Protein AF-T1BT60-F1 (afdb_monomer_lite)

Radius of gyration: 16.28 Å; chains: 1; bounding box: 37×40×39 Å

pLDDT: mean 92.92, std 7.2, range [58.38, 97.88]

InterPro domains:
  IPR019151 Proteasome assembly chaperone 2 [PF09754] (2-132)
  IPR038389 Proteasome assembly chaperone 2 superfamily [G3DSA:3.40.50.10900] (1-133)

Structure (mmCIF, N/CA/C/O backbone):
data_AF-T1BT60-F1
#
_entry.id   AF-T1BT60-F1
#
loop_
_atom_site.group_PDB
_atom_site.id
_atom_site.type_symbol
_atom_site.label_atom_id
_atom_site.label_alt_id
_atom_site.label_comp_id
_atom_site.label_asym_id
_atom_site.label_entity_id
_atom_site.label_seq_id
_atom_site.pdbx_PDB_ins_code
_atom_site.Cartn_x
_atom_site.Cartn_y
_atom_site.Cartn_z
_atom_site.occupancy
_atom_site.B_iso_or_equiv
_atom_site.auth_seq_id
_atom_site.auth_comp_id
_atom_site.auth_asym_id
_atom_site.auth_atom_id
_atom_site.pdbx_PDB_model_num
ATOM 1 N N . ASP A 1 1 ? -2.480 -9.964 -18.839 1.00 76.38 1 ASP A N 1
ATOM 2 C CA . ASP A 1 1 ? -1.465 -9.704 -19.886 1.00 76.38 1 ASP A CA 1
ATOM 3 C C . ASP A 1 1 ? -0.749 -8.361 -19.699 1.00 76.38 1 ASP A C 1
ATOM 5 O O . ASP A 1 1 ? 0.384 -8.253 -20.134 1.00 76.38 1 ASP A O 1
ATOM 9 N N . LYS A 1 2 ? -1.347 -7.377 -19.010 1.00 88.94 2 LYS A N 1
ATOM 10 C CA . LYS A 1 2 ? -0.742 -6.055 -18.743 1.00 88.94 2 LYS A CA 1
ATOM 11 C C . LYS A 1 2 ? 0.424 -6.012 -17.734 1.00 88.94 2 LYS A C 1
ATOM 13 O O . LYS A 1 2 ? 1.109 -5.000 -17.633 1.00 88.94 2 LYS A O 1
ATOM 18 N N . PHE A 1 3 ? 0.656 -7.072 -16.958 1.00 92.06 3 PHE A N 1
ATOM 19 C CA . PHE A 1 3 ? 1.854 -7.173 -16.114 1.00 92.06 3 PHE A CA 1
ATOM 20 C C . PHE A 1 3 ? 3.046 -7.669 -16.936 1.00 92.06 3 PHE A C 1
ATOM 22 O O . PHE A 1 3 ? 2.852 -8.498 -17.829 1.00 92.06 3 PHE A O 1
ATOM 29 N N . PRO A 1 4 ? 4.272 -7.213 -16.628 1.00 91.56 4 PRO A N 1
ATOM 30 C CA . PRO A 1 4 ? 5.457 -7.673 -17.331 1.00 91.56 4 PRO A CA 1
ATOM 31 C C . PRO A 1 4 ? 5.619 -9.198 -17.187 1.00 91.56 4 PRO A C 1
ATOM 33 O O . PRO A 1 4 ? 5.349 -9.747 -16.113 1.00 91.56 4 PRO A O 1
ATOM 36 N N . PRO A 1 5 ? 6.076 -9.896 -18.243 1.00 92.81 5 PRO A N 1
ATOM 37 C CA . PRO A 1 5 ? 6.244 -11.346 -18.238 1.00 92.81 5 PRO A CA 1
ATOM 38 C C . PRO A 1 5 ? 7.529 -11.737 -17.492 1.00 92.81 5 PRO A C 1
ATOM 40 O O . PRO A 1 5 ? 8.509 -12.163 -18.099 1.00 92.81 5 PRO A O 1
ATOM 43 N N . LEU A 1 6 ? 7.544 -11.555 -16.171 1.00 93.94 6 LEU A N 1
ATOM 44 C CA . LEU A 1 6 ? 8.700 -11.835 -15.319 1.00 93.94 6 LEU A CA 1
ATOM 45 C C . LEU A 1 6 ? 8.370 -12.822 -14.194 1.00 93.94 6 LEU A C 1
ATOM 47 O O . LEU A 1 6 ? 7.212 -13.017 -13.821 1.00 93.94 6 LEU A O 1
ATOM 51 N N . ILE A 1 7 ? 9.420 -13.430 -13.643 1.00 95.75 7 ILE A N 1
ATOM 52 C CA . ILE A 1 7 ? 9.372 -14.314 -12.478 1.00 95.75 7 ILE A CA 1
ATOM 53 C C . ILE A 1 7 ? 10.340 -13.787 -11.419 1.00 95.75 7 ILE A C 1
ATOM 55 O O . ILE A 1 7 ? 11.437 -13.335 -11.745 1.00 95.75 7 ILE A O 1
ATOM 59 N N . SER A 1 8 ? 9.949 -13.875 -10.155 1.00 95.81 8 SER A N 1
ATOM 60 C CA . SER A 1 8 ? 10.845 -13.599 -9.038 1.00 95.81 8 SER A CA 1
ATOM 61 C C . SER A 1 8 ? 11.596 -14.865 -8.654 1.00 95.81 8 SER A C 1
ATOM 63 O O . SER A 1 8 ? 11.002 -15.939 -8.598 1.00 95.81 8 SER A O 1
ATOM 65 N N . VAL A 1 9 ? 12.893 -14.768 -8.363 1.00 96.62 9 VAL A N 1
ATOM 66 C CA . VAL A 1 9 ? 13.694 -15.915 -7.910 1.00 96.62 9 VAL A CA 1
ATOM 67 C C . VAL A 1 9 ? 14.216 -15.630 -6.512 1.00 96.62 9 VAL A C 1
ATOM 69 O O . VAL A 1 9 ? 15.042 -14.744 -6.320 1.00 96.62 9 VAL A O 1
ATOM 72 N N . HIS A 1 10 ? 13.752 -16.411 -5.537 1.00 95.94 10 HIS A N 1
ATOM 73 C CA . HIS A 1 10 ? 14.178 -16.317 -4.139 1.00 95.94 10 HIS A CA 1
ATOM 74 C C . HIS A 1 10 ? 14.782 -17.652 -3.718 1.00 95.94 10 HIS A C 1
ATOM 76 O O . HIS A 1 10 ? 14.130 -18.686 -3.849 1.00 95.94 10 HIS A O 1
ATOM 82 N N . ASN A 1 11 ? 16.027 -17.649 -3.230 1.00 96.19 11 ASN A N 1
ATOM 83 C CA . ASN A 1 11 ? 16.745 -18.864 -2.810 1.00 96.19 11 ASN A CA 1
ATOM 84 C C . ASN A 1 11 ? 16.700 -19.993 -3.864 1.00 96.19 11 ASN A C 1
ATOM 86 O O . ASN A 1 11 ? 16.409 -21.145 -3.549 1.00 96.19 11 ASN A O 1
ATOM 90 N N . GLY A 1 12 ? 16.908 -19.647 -5.139 1.00 96.81 12 GLY A N 1
ATOM 91 C CA . GLY A 1 12 ? 16.868 -20.598 -6.258 1.00 96.81 12 GLY A CA 1
ATOM 92 C C . GLY A 1 12 ? 15.470 -21.108 -6.639 1.00 96.81 12 GLY A C 1
ATOM 93 O O . GLY A 1 12 ? 15.362 -21.953 -7.521 1.00 96.81 12 GLY A O 1
ATOM 94 N N . THR A 1 13 ? 14.401 -20.605 -6.012 1.00 97.31 13 THR A N 1
ATOM 95 C CA . THR A 1 13 ? 13.018 -21.029 -6.277 1.00 97.31 13 THR A CA 1
ATOM 96 C C . THR A 1 13 ? 12.254 -19.952 -7.056 1.00 97.31 13 THR A C 1
ATOM 98 O O . THR A 1 13 ? 12.199 -18.806 -6.595 1.00 97.31 13 THR A O 1
ATOM 101 N N . PRO A 1 14 ? 11.636 -20.284 -8.207 1.00 97.06 14 PRO A N 1
ATOM 102 C CA . PRO A 1 14 ? 10.792 -19.352 -8.946 1.00 97.06 14 PRO A CA 1
ATOM 103 C C . PRO A 1 14 ? 9.475 -19.096 -8.204 1.00 97.06 14 PRO A C 1
ATOM 105 O O . PRO A 1 14 ? 8.828 -20.019 -7.708 1.00 97.06 14 PRO A O 1
ATOM 108 N N . MET A 1 15 ? 9.060 -17.834 -8.144 1.00 96.25 15 MET A N 1
ATOM 109 C CA . MET A 1 15 ? 7.857 -17.378 -7.456 1.00 96.25 15 MET A CA 1
ATOM 110 C C . MET A 1 15 ? 7.121 -16.317 -8.284 1.00 96.25 15 MET A C 1
ATOM 112 O O . MET A 1 15 ? 7.772 -15.494 -8.934 1.00 96.25 15 MET A O 1
ATOM 116 N N . PRO A 1 16 ? 5.773 -16.286 -8.247 1.00 94.75 16 PRO A N 1
ATOM 117 C CA . PRO A 1 16 ? 5.012 -15.208 -8.868 1.00 94.75 16 PRO A CA 1
ATOM 118 C C . PRO A 1 16 ? 5.457 -13.839 -8.327 1.00 94.75 16 PRO A C 1
ATOM 120 O O . PRO A 1 16 ? 5.641 -13.712 -7.114 1.00 94.75 16 PRO A O 1
ATOM 123 N N . PRO A 1 17 ? 5.595 -12.811 -9.178 1.00 94.38 17 PRO A N 1
ATOM 124 C CA . PRO A 1 17 ? 6.109 -11.509 -8.753 1.00 94.38 17 PRO A CA 1
ATOM 125 C C . PRO A 1 17 ? 5.071 -10.620 -8.057 1.00 94.38 17 PRO A C 1
ATOM 127 O O . PRO A 1 17 ? 5.441 -9.629 -7.433 1.00 94.38 17 PRO A O 1
ATOM 130 N N . VAL A 1 18 ? 3.778 -10.964 -8.145 1.00 95.06 18 VAL A N 1
ATOM 131 C CA . VAL A 1 18 ? 2.698 -10.375 -7.336 1.00 95.06 18 VAL A CA 1
ATOM 132 C C . VAL A 1 18 ? 2.072 -11.472 -6.491 1.00 95.06 18 VAL A C 1
ATOM 134 O O . VAL A 1 18 ? 1.677 -12.514 -7.017 1.00 95.06 18 VAL A O 1
ATOM 137 N N . ARG A 1 19 ? 2.002 -11.264 -5.176 1.00 95.31 19 ARG A N 1
ATOM 138 C CA . ARG A 1 19 ? 1.593 -12.287 -4.207 1.00 95.31 19 ARG A CA 1
ATOM 139 C C . ARG A 1 19 ? 0.682 -11.701 -3.141 1.00 95.31 19 ARG A C 1
ATOM 141 O O . ARG A 1 19 ? 0.856 -10.562 -2.716 1.00 95.31 19 ARG A O 1
ATOM 148 N N . ILE A 1 20 ? -0.268 -12.518 -2.693 1.00 96.44 20 ILE A N 1
ATOM 149 C CA . ILE A 1 20 ? -1.118 -12.229 -1.540 1.00 96.44 20 ILE A CA 1
ATOM 150 C C . ILE A 1 20 ? -0.797 -13.259 -0.462 1.00 96.44 20 ILE A C 1
ATOM 152 O O . ILE A 1 20 ? -1.022 -14.454 -0.644 1.00 96.44 20 ILE A O 1
ATOM 156 N N . TYR A 1 21 ? -0.283 -12.791 0.667 1.00 96.69 21 TYR A N 1
ATOM 157 C CA . TYR A 1 21 ? -0.076 -13.601 1.859 1.00 96.69 21 TYR A CA 1
ATOM 158 C C . TYR A 1 21 ? -1.213 -13.364 2.837 1.00 96.69 21 TYR A C 1
ATOM 160 O O . TYR A 1 21 ? -1.650 -12.232 3.027 1.00 96.69 21 TYR A O 1
ATOM 168 N N . CYS A 1 22 ? -1.668 -14.421 3.501 1.00 96.69 22 CYS A N 1
ATOM 169 C CA . CYS A 1 22 ? -2.708 -14.330 4.514 1.00 96.69 22 CYS A CA 1
ATOM 170 C C . CYS A 1 22 ? -2.265 -15.045 5.788 1.00 96.69 22 CYS A C 1
ATOM 172 O O . CYS A 1 22 ? -1.758 -16.165 5.752 1.00 96.69 22 CYS A O 1
ATOM 174 N N . SER A 1 23 ? -2.486 -14.400 6.929 1.00 96.81 23 SER A N 1
ATOM 175 C CA . SER A 1 23 ? -2.341 -15.005 8.244 1.00 96.81 23 SER A CA 1
ATOM 176 C C . SER A 1 23 ? -3.628 -14.816 9.029 1.00 96.81 23 SER A C 1
ATOM 178 O O . SER A 1 23 ? -3.884 -13.741 9.566 1.00 96.81 23 SER A O 1
ATOM 180 N N . GLN A 1 24 ? -4.409 -15.889 9.159 1.00 93.50 24 GLN A N 1
ATOM 181 C CA . GLN A 1 24 ? -5.640 -15.870 9.953 1.00 93.50 24 GLN A CA 1
ATOM 182 C C . GLN A 1 24 ? -5.356 -15.613 11.437 1.00 93.50 24 GLN A C 1
ATOM 184 O O . GLN A 1 24 ? -6.032 -14.810 12.073 1.00 93.50 24 GLN A O 1
ATOM 189 N N . LYS A 1 25 ? -4.286 -16.219 11.977 1.00 96.94 25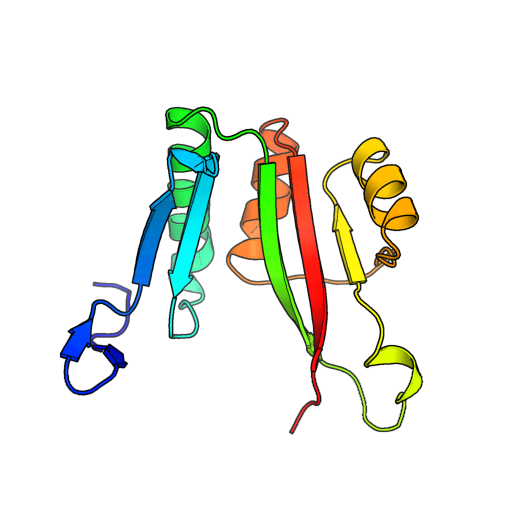 LYS A N 1
ATOM 190 C CA . LYS A 1 25 ? -3.855 -16.013 13.370 1.00 96.94 25 LYS A CA 1
ATOM 191 C C . LYS A 1 25 ? -3.552 -14.542 13.670 1.00 96.94 25 LYS A C 1
ATOM 193 O O . LYS A 1 25 ? -3.911 -14.058 14.737 1.00 96.94 25 LYS A O 1
ATOM 198 N N . LYS A 1 26 ? -2.883 -13.844 12.744 1.00 96.81 26 LYS A N 1
ATOM 199 C CA . LYS A 1 26 ? -2.545 -12.417 12.883 1.00 96.81 26 LYS A CA 1
ATOM 200 C C . LYS A 1 26 ? -3.636 -11.485 12.344 1.00 96.81 26 LYS A C 1
ATOM 202 O O . LYS A 1 26 ? -3.479 -10.278 12.467 1.00 96.81 26 LYS A O 1
ATOM 207 N N . LYS A 1 27 ? -4.699 -12.032 11.738 1.00 96.31 27 LYS A N 1
ATOM 208 C CA . LYS A 1 27 ? -5.739 -11.293 11.005 1.00 96.31 27 LYS A CA 1
ATOM 209 C C . LYS A 1 27 ? -5.149 -10.294 9.999 1.00 96.31 27 LYS A C 1
ATOM 211 O O . LYS A 1 27 ? -5.577 -9.150 9.926 1.00 96.31 27 LYS A O 1
ATOM 216 N N . LEU A 1 28 ? -4.138 -10.734 9.248 1.00 97.12 28 LEU A N 1
ATOM 217 C CA . LEU A 1 28 ? -3.375 -9.890 8.327 1.00 97.12 28 LEU A CA 1
ATOM 218 C C . LEU A 1 28 ? -3.402 -10.468 6.914 1.00 97.12 28 LEU A C 1
ATOM 220 O O . LEU A 1 28 ? -3.175 -11.665 6.722 1.00 97.12 28 LEU A O 1
ATOM 224 N N . VAL A 1 29 ? -3.608 -9.593 5.933 1.00 97.81 29 VAL A N 1
ATOM 225 C CA . VAL A 1 29 ? -3.375 -9.869 4.515 1.00 97.81 29 VAL A CA 1
ATOM 226 C C . VAL A 1 29 ? -2.298 -8.910 4.020 1.00 97.81 29 VAL A C 1
ATOM 228 O O . VAL A 1 29 ? -2.349 -7.722 4.317 1.00 97.81 29 VAL A O 1
ATOM 231 N N . CYS A 1 30 ? -1.313 -9.424 3.290 1.00 97.56 30 CYS A N 1
ATOM 232 C CA . CYS A 1 30 ? -0.236 -8.636 2.703 1.00 97.56 30 CYS A CA 1
ATOM 233 C C . CYS A 1 30 ? -0.242 -8.844 1.191 1.00 97.56 30 CYS A C 1
ATOM 235 O O . CYS A 1 30 ? -0.116 -9.977 0.728 1.00 97.56 30 CYS A O 1
ATOM 237 N N . ILE A 1 31 ? -0.398 -7.756 0.440 1.00 97.06 31 ILE A N 1
ATOM 238 C CA . ILE A 1 31 ? -0.262 -7.743 -1.016 1.00 97.06 31 ILE A CA 1
ATOM 239 C C . ILE A 1 31 ? 1.123 -7.191 -1.326 1.00 97.06 31 ILE A C 1
ATOM 241 O O . ILE A 1 31 ? 1.487 -6.121 -0.845 1.00 97.06 31 ILE A O 1
ATOM 245 N N . PHE A 1 32 ? 1.893 -7.936 -2.107 1.00 95.50 32 PHE A N 1
ATOM 246 C CA . PHE A 1 32 ? 3.283 -7.628 -2.401 1.00 95.50 32 PHE A CA 1
ATOM 247 C C . PHE A 1 32 ? 3.540 -7.756 -3.899 1.00 95.50 32 PHE A C 1
ATOM 249 O O . PHE A 1 32 ? 3.129 -8.748 -4.502 1.00 95.50 32 PHE A O 1
ATOM 256 N N . ALA A 1 33 ? 4.213 -6.767 -4.485 1.00 95.00 33 ALA A N 1
ATOM 257 C CA . ALA A 1 33 ? 4.635 -6.759 -5.880 1.00 95.00 33 ALA A CA 1
ATOM 258 C C . ALA A 1 33 ? 6.126 -6.409 -5.967 1.00 95.00 33 ALA A C 1
ATOM 260 O O . ALA A 1 33 ? 6.582 -5.481 -5.305 1.00 95.00 33 ALA A O 1
ATOM 261 N N . GLU A 1 34 ? 6.875 -7.148 -6.784 1.00 95.19 34 GLU A N 1
ATOM 262 C CA . GLU A 1 34 ? 8.336 -7.006 -6.937 1.00 95.19 34 GLU A CA 1
ATOM 263 C C . GLU A 1 34 ? 8.756 -6.163 -8.143 1.00 95.19 34 GLU A C 1
ATOM 265 O O . GLU A 1 34 ? 9.916 -6.157 -8.545 1.00 95.19 34 GLU A O 1
ATOM 270 N N . PHE A 1 35 ? 7.810 -5.455 -8.744 1.00 93.56 35 PHE A N 1
ATOM 271 C CA . PHE A 1 35 ? 8.058 -4.558 -9.859 1.00 93.56 35 PHE A CA 1
ATOM 272 C C . PHE A 1 35 ? 7.147 -3.341 -9.756 1.00 93.56 35 PHE A C 1
ATOM 274 O O . PHE A 1 35 ? 6.102 -3.368 -9.100 1.00 93.56 35 PHE A O 1
ATOM 281 N N . SER A 1 36 ? 7.537 -2.276 -10.447 1.00 91.81 36 SER A N 1
ATOM 282 C CA . SER A 1 36 ? 6.712 -1.083 -10.590 1.00 91.81 36 SER A CA 1
ATOM 283 C C . SER A 1 36 ? 5.465 -1.404 -11.405 1.00 91.81 36 SER A C 1
ATOM 285 O O . SER A 1 36 ? 5.556 -1.767 -12.577 1.00 91.81 36 SER A O 1
ATOM 287 N N . ILE A 1 37 ? 4.296 -1.254 -10.787 1.00 94.25 37 ILE A N 1
ATOM 288 C CA . ILE A 1 37 ? 3.012 -1.472 -11.452 1.00 94.25 37 ILE A CA 1
ATOM 289 C C . ILE A 1 37 ? 2.855 -0.471 -12.617 1.00 94.25 37 ILE A C 1
ATOM 291 O O . ILE A 1 37 ? 3.004 0.735 -12.390 1.00 94.25 37 ILE A O 1
ATOM 295 N N . PRO A 1 38 ? 2.565 -0.934 -13.850 1.00 92.69 38 PRO A N 1
ATOM 296 C CA . PRO A 1 38 ? 2.336 -0.045 -14.987 1.00 92.69 38 PRO A CA 1
ATOM 297 C C . PRO A 1 38 ? 1.192 0.949 -14.734 1.00 92.69 38 PRO A C 1
ATOM 299 O O . PRO A 1 38 ? 0.188 0.634 -14.093 1.00 92.69 38 PRO A O 1
ATOM 302 N N . LEU A 1 39 ? 1.338 2.183 -15.222 1.00 92.62 39 LEU A N 1
ATOM 303 C CA . LEU A 1 39 ? 0.397 3.263 -14.900 1.00 92.62 39 LEU A CA 1
ATOM 304 C C . LEU A 1 39 ? -1.027 2.996 -15.412 1.00 92.62 39 LEU A C 1
ATOM 306 O O . LEU A 1 39 ? -1.995 3.371 -14.751 1.00 92.62 39 LEU A O 1
ATOM 310 N N . ASP A 1 40 ? -1.153 2.325 -16.555 1.00 93.81 40 ASP A N 1
ATOM 311 C CA . ASP A 1 40 ? -2.415 1.978 -17.215 1.00 93.81 40 ASP A CA 1
ATOM 312 C C . ASP A 1 40 ? -3.236 0.918 -16.459 1.00 93.81 40 ASP A C 1
ATOM 314 O O . ASP A 1 40 ? -4.428 0.759 -16.727 1.00 93.81 40 ASP A O 1
ATOM 318 N N . VAL A 1 41 ? -2.633 0.227 -15.484 1.00 95.12 41 VAL A N 1
ATOM 319 C CA . VAL A 1 41 ? -3.321 -0.746 -14.618 1.00 95.12 41 VAL A CA 1
ATOM 320 C C . VAL A 1 41 ? -3.532 -0.277 -13.188 1.00 95.12 41 VAL A C 1
ATOM 322 O O . VAL A 1 41 ? -4.190 -0.980 -12.426 1.00 95.12 41 VAL A O 1
ATOM 325 N N . ASN A 1 42 ? -3.035 0.902 -12.801 1.00 95.12 42 ASN A N 1
ATOM 326 C CA . ASN A 1 42 ? -3.138 1.374 -11.417 1.00 95.12 42 ASN A CA 1
ATOM 327 C C . ASN A 1 42 ? -4.586 1.438 -10.912 1.00 95.12 42 ASN A C 1
ATOM 329 O O . ASN A 1 42 ? -4.868 0.962 -9.813 1.00 95.12 42 ASN A O 1
ATOM 333 N N . TYR A 1 43 ? -5.498 2.002 -11.711 1.00 96.50 43 TYR A N 1
ATOM 334 C CA . TYR A 1 43 ? -6.915 2.092 -11.349 1.00 96.50 43 TYR A CA 1
ATOM 335 C C . TYR A 1 43 ? -7.573 0.715 -11.284 1.00 96.50 43 TYR A C 1
ATOM 337 O O . TYR A 1 43 ? -8.183 0.383 -10.274 1.00 96.50 43 TYR A O 1
ATOM 345 N N . GLU A 1 44 ? -7.391 -0.105 -12.321 1.00 96.06 44 GLU A N 1
ATOM 346 C CA . GLU A 1 44 ? -7.968 -1.452 -12.396 1.00 96.06 44 GLU A CA 1
ATOM 347 C C . GLU A 1 44 ? -7.512 -2.326 -11.216 1.00 96.06 44 GLU A C 1
ATOM 349 O O . GLU A 1 44 ? -8.325 -2.992 -10.573 1.00 96.06 44 GLU A O 1
ATOM 354 N N . LEU A 1 45 ? -6.219 -2.280 -10.881 1.00 96.06 45 LEU A N 1
ATOM 355 C CA . LEU A 1 45 ? -5.661 -3.020 -9.756 1.00 96.06 45 LEU A CA 1
ATOM 356 C C . LEU A 1 45 ? -6.186 -2.497 -8.414 1.00 96.06 45 LEU A C 1
ATOM 358 O O . LEU A 1 45 ? -6.589 -3.297 -7.571 1.00 96.06 45 LEU A O 1
ATOM 362 N N . ALA A 1 46 ? -6.207 -1.178 -8.205 1.00 96.81 46 ALA A N 1
ATOM 363 C CA . ALA A 1 46 ? -6.736 -0.588 -6.977 1.00 96.81 46 ALA A CA 1
ATOM 364 C C . ALA A 1 46 ? -8.225 -0.914 -6.776 1.00 96.81 46 ALA A C 1
ATOM 366 O O . ALA A 1 46 ? -8.628 -1.258 -5.664 1.00 96.81 46 ALA A O 1
ATOM 367 N N . ASP A 1 47 ? -9.026 -0.879 -7.844 1.00 96.69 47 ASP A N 1
ATOM 368 C CA . ASP A 1 47 ? -10.446 -1.230 -7.804 1.00 96.69 47 ASP A CA 1
ATOM 369 C C . ASP A 1 47 ? -10.634 -2.723 -7.461 1.00 96.69 47 ASP A C 1
ATOM 371 O O . ASP A 1 47 ? -11.452 -3.085 -6.614 1.00 96.69 47 ASP A O 1
ATOM 375 N N . LYS A 1 48 ? -9.803 -3.617 -8.007 1.00 97.06 48 LYS A N 1
ATOM 376 C CA . LYS A 1 48 ? -9.830 -5.041 -7.627 1.00 97.06 48 LYS A CA 1
ATOM 377 C C . LYS A 1 48 ? -9.391 -5.282 -6.183 1.00 97.06 48 LYS A C 1
ATOM 379 O O . LYS A 1 48 ? -9.942 -6.157 -5.511 1.00 97.06 48 LYS A O 1
ATOM 384 N N . ILE A 1 49 ? -8.433 -4.505 -5.679 1.00 97.44 49 ILE A N 1
ATOM 385 C CA . ILE A 1 49 ? -8.006 -4.572 -4.278 1.00 97.44 49 ILE A CA 1
ATOM 386 C C . ILE A 1 49 ? -9.128 -4.087 -3.350 1.00 97.44 49 ILE A C 1
ATOM 388 O O . ILE A 1 49 ? -9.413 -4.763 -2.362 1.00 97.44 49 ILE A O 1
ATOM 392 N N . ILE A 1 50 ? -9.806 -2.974 -3.657 1.00 97.12 50 ILE A N 1
ATOM 393 C CA . ILE A 1 50 ? -10.900 -2.485 -2.802 1.00 97.12 50 ILE A CA 1
ATOM 394 C C . ILE A 1 50 ? -12.105 -3.435 -2.824 1.00 97.12 50 ILE A C 1
ATOM 396 O O . ILE A 1 50 ? -12.676 -3.715 -1.772 1.00 97.12 50 ILE A O 1
ATOM 400 N N . GLU A 1 51 ? -12.437 -4.028 -3.978 1.00 97.44 51 GLU A N 1
ATOM 401 C CA . GLU A 1 51 ? -13.439 -5.098 -4.076 1.00 97.44 51 GLU A CA 1
ATOM 402 C C . GLU A 1 51 ? -13.081 -6.285 -3.168 1.00 97.44 51 GLU A C 1
ATOM 404 O O . GLU A 1 51 ? -13.932 -6.797 -2.435 1.00 97.44 51 GLU A O 1
ATOM 409 N N . PHE A 1 52 ? -11.815 -6.716 -3.184 1.00 97.25 52 PHE A N 1
ATOM 410 C CA . PHE A 1 52 ? -11.328 -7.787 -2.317 1.00 97.25 52 PHE A CA 1
ATOM 411 C C . PHE A 1 52 ? -11.452 -7.418 -0.832 1.00 97.25 52 PHE A C 1
ATOM 413 O O . PHE A 1 52 ? -11.911 -8.240 -0.037 1.00 97.25 52 PHE A O 1
ATOM 420 N N . ILE A 1 53 ? -11.080 -6.194 -0.456 1.00 96.81 53 ILE A N 1
ATOM 421 C CA . ILE A 1 53 ? -11.167 -5.678 0.918 1.00 96.81 53 ILE A CA 1
ATOM 422 C C . ILE A 1 53 ? -12.616 -5.699 1.411 1.00 96.81 53 ILE A C 1
ATOM 424 O O . ILE A 1 53 ? -12.894 -6.283 2.460 1.00 96.81 53 ILE A O 1
ATOM 428 N N . LEU A 1 54 ? -13.545 -5.154 0.621 1.00 96.25 54 LEU A N 1
ATOM 429 C CA . LEU A 1 54 ? -14.973 -5.113 0.943 1.00 96.25 54 LEU A CA 1
ATOM 430 C C . LEU A 1 54 ? -15.572 -6.518 1.056 1.00 96.25 54 LEU A C 1
ATOM 432 O O . LEU A 1 54 ? -16.234 -6.839 2.045 1.00 96.25 54 LEU A O 1
ATOM 436 N N . LYS A 1 55 ? -15.284 -7.393 0.085 1.00 97.38 55 LYS A N 1
ATOM 437 C CA . LYS A 1 55 ? -15.761 -8.784 0.076 1.00 97.38 55 LYS A CA 1
ATOM 438 C C . LYS A 1 55 ? -15.323 -9.553 1.323 1.00 97.38 55 LYS A C 1
ATOM 440 O O . LYS A 1 55 ? -16.085 -10.368 1.840 1.00 97.38 55 LYS A O 1
ATOM 445 N N . ASN A 1 56 ? -14.104 -9.303 1.798 1.00 95.56 56 ASN A N 1
ATOM 446 C CA . ASN A 1 56 ? -13.528 -9.988 2.954 1.00 95.56 56 ASN A CA 1
ATOM 447 C C . ASN A 1 56 ? -13.714 -9.227 4.276 1.00 95.56 56 ASN A C 1
ATOM 449 O O . ASN A 1 56 ? -13.206 -9.682 5.299 1.00 95.56 56 ASN A O 1
ATOM 453 N N . LYS A 1 57 ? -14.456 -8.109 4.276 1.00 95.12 57 LYS A N 1
ATOM 454 C CA . LYS A 1 57 ? -14.728 -7.283 5.466 1.00 95.12 57 LYS A CA 1
ATOM 455 C C . LYS A 1 57 ? -13.448 -6.846 6.193 1.00 95.12 57 LYS A C 1
ATOM 457 O O . LYS A 1 57 ? -13.389 -6.857 7.422 1.00 95.12 57 LYS A O 1
ATOM 462 N N . ILE A 1 58 ? -12.410 -6.506 5.431 1.00 95.69 58 ILE A N 1
ATOM 463 C CA . ILE A 1 58 ? -11.165 -5.956 5.975 1.00 95.69 58 ILE A CA 1
ATOM 464 C C . ILE A 1 58 ? -11.428 -4.502 6.385 1.00 95.69 58 ILE A C 1
ATOM 466 O O . ILE A 1 58 ? -11.954 -3.726 5.591 1.00 95.69 58 ILE A O 1
ATOM 470 N N . SER A 1 59 ? -11.081 -4.149 7.624 1.00 94.31 59 SER A N 1
ATOM 471 C CA . SER A 1 59 ? -11.385 -2.840 8.221 1.00 94.31 59 SER A CA 1
ATOM 472 C C . SER A 1 59 ? -10.312 -1.780 7.998 1.00 94.31 59 SER A C 1
ATOM 474 O O . SER A 1 59 ? -10.621 -0.592 8.050 1.00 94.31 59 SER A O 1
ATOM 476 N N . ASP A 1 60 ? -9.066 -2.199 7.764 1.00 96.31 60 ASP A N 1
ATOM 477 C CA . ASP A 1 60 ? -7.904 -1.316 7.771 1.00 96.31 60 ASP A CA 1
ATOM 478 C C . ASP A 1 60 ? -6.978 -1.603 6.588 1.00 96.31 60 ASP A C 1
ATOM 480 O O . ASP A 1 60 ? -6.646 -2.753 6.288 1.00 96.31 60 ASP A O 1
ATOM 484 N N . ILE A 1 61 ? -6.526 -0.531 5.944 1.00 97.69 61 ILE A N 1
ATOM 485 C CA . ILE A 1 61 ? -5.550 -0.552 4.860 1.00 97.69 61 ILE A CA 1
ATOM 486 C C . ILE A 1 61 ? -4.287 0.158 5.338 1.00 97.69 61 ILE A C 1
ATOM 488 O O . ILE A 1 61 ? -4.325 1.319 5.743 1.00 97.69 61 ILE A O 1
ATOM 492 N N . LEU A 1 62 ? -3.155 -0.532 5.236 1.00 97.44 62 LEU A N 1
ATOM 493 C CA . LEU A 1 62 ? -1.833 0.025 5.489 1.00 97.44 62 LEU A CA 1
ATOM 494 C C . LEU A 1 62 ? -1.007 -0.075 4.208 1.00 97.44 62 LEU A C 1
ATOM 496 O O . LEU A 1 62 ? -0.674 -1.176 3.773 1.00 97.44 62 LEU A O 1
ATOM 500 N N . SER A 1 63 ? -0.674 1.069 3.619 1.00 97.31 63 SER A N 1
ATOM 501 C CA . SER A 1 63 ? 0.263 1.146 2.493 1.00 97.31 63 SER A CA 1
ATOM 502 C C . SER A 1 63 ? 1.625 1.637 2.975 1.00 97.31 63 SER A C 1
ATOM 504 O O . SER A 1 63 ? 1.701 2.435 3.908 1.00 97.31 63 SER A O 1
ATOM 506 N N . ILE A 1 64 ? 2.702 1.175 2.340 1.00 95.56 64 ILE A N 1
ATOM 507 C CA . ILE A 1 64 ? 4.079 1.586 2.643 1.00 95.56 64 ILE A CA 1
ATOM 508 C C . ILE A 1 64 ? 4.716 2.070 1.343 1.00 95.56 64 ILE A C 1
ATOM 510 O O . ILE A 1 64 ? 4.614 1.392 0.321 1.00 95.56 64 ILE A O 1
ATOM 514 N N . GLY A 1 65 ? 5.356 3.235 1.375 1.00 92.75 65 GLY A N 1
ATOM 515 C CA . GLY A 1 65 ? 6.047 3.806 0.225 1.00 92.75 65 GLY A CA 1
ATOM 516 C C . GLY A 1 65 ? 7.265 4.637 0.615 1.00 92.75 65 GLY A C 1
ATOM 517 O O . GLY A 1 65 ? 7.491 4.935 1.788 1.00 92.75 65 GLY A O 1
ATOM 518 N N . GLY A 1 66 ? 8.045 5.008 -0.395 1.00 90.81 66 GLY A N 1
ATOM 519 C CA . GLY A 1 66 ? 9.138 5.965 -0.261 1.00 90.81 66 GLY A CA 1
ATOM 520 C C . GLY A 1 66 ? 8.674 7.386 -0.577 1.00 90.81 66 GLY A C 1
ATOM 521 O O . GLY A 1 66 ? 7.807 7.586 -1.428 1.00 90.81 66 GLY A O 1
ATOM 522 N N . MET A 1 67 ? 9.274 8.368 0.088 1.00 90.06 67 MET A N 1
ATOM 523 C CA . MET A 1 67 ? 9.156 9.783 -0.250 1.00 90.06 67 MET A CA 1
ATOM 524 C C . MET A 1 67 ? 10.533 10.299 -0.686 1.00 90.06 67 MET A C 1
ATOM 526 O O . MET A 1 67 ? 11.432 10.380 0.156 1.00 90.06 67 MET A O 1
ATOM 530 N N . PRO A 1 68 ? 10.727 10.633 -1.974 1.00 86.69 68 PRO A N 1
ATOM 531 C CA . PRO A 1 68 ? 11.997 11.171 -2.442 1.00 86.69 68 PRO A CA 1
ATOM 532 C C . PRO A 1 68 ? 12.331 12.450 -1.675 1.00 86.69 68 PRO A C 1
ATOM 534 O O . PRO A 1 68 ? 11.485 13.335 -1.532 1.00 86.69 68 PRO A O 1
ATOM 537 N N . THR A 1 69 ? 13.547 12.519 -1.144 1.00 83.00 69 THR A N 1
ATOM 538 C CA . THR A 1 69 ? 13.997 13.614 -0.283 1.00 83.00 69 THR A CA 1
ATOM 539 C C . THR A 1 69 ? 15.301 14.200 -0.820 1.00 83.00 69 THR A C 1
ATOM 541 O O . THR A 1 69 ? 16.233 13.431 -1.049 1.00 83.00 69 THR A O 1
ATOM 544 N N . PRO A 1 70 ? 15.397 15.535 -0.995 1.00 69.56 70 PRO A N 1
ATOM 545 C CA . PRO A 1 70 ? 16.638 16.181 -1.409 1.00 69.56 70 PRO A CA 1
ATOM 546 C C . PRO A 1 70 ? 17.793 15.896 -0.444 1.00 69.56 70 PRO A C 1
ATOM 548 O O . PRO A 1 70 ? 17.594 15.855 0.775 1.00 69.56 70 PRO A O 1
ATOM 551 N N . GLU A 1 71 ? 19.004 15.762 -0.986 1.00 69.50 71 GLU A N 1
ATOM 552 C CA . GLU A 1 71 ? 20.225 15.615 -0.191 1.00 69.50 71 GLU A CA 1
ATOM 553 C C . GLU A 1 71 ? 20.375 16.753 0.839 1.00 69.50 71 GLU A C 1
ATOM 555 O O . GLU A 1 71 ? 20.016 17.905 0.588 1.00 69.50 71 GLU A O 1
ATOM 560 N N . GLY A 1 72 ? 20.914 16.427 2.019 1.00 65.12 72 GLY A N 1
ATOM 561 C CA . GLY A 1 72 ? 21.221 17.401 3.076 1.00 65.12 72 GLY A CA 1
ATOM 562 C C . GLY A 1 72 ? 20.192 17.513 4.207 1.00 65.12 72 GLY A C 1
ATOM 563 O O . GLY A 1 72 ? 20.490 18.130 5.225 1.00 65.12 72 GLY A O 1
ATOM 564 N N . ASN A 1 73 ? 19.028 16.865 4.103 1.00 68.56 73 ASN A N 1
ATOM 565 C CA . ASN A 1 73 ? 18.032 16.803 5.184 1.00 68.56 73 ASN A CA 1
ATOM 566 C C . ASN A 1 73 ? 18.172 15.530 6.040 1.00 68.56 73 ASN A C 1
ATOM 568 O O . ASN A 1 73 ? 17.241 14.735 6.147 1.00 68.56 73 ASN A O 1
ATOM 572 N N . GLN A 1 74 ? 19.332 15.323 6.672 1.00 70.88 74 GLN A N 1
ATOM 573 C CA . GLN A 1 74 ? 19.601 14.110 7.467 1.00 70.88 74 GLN A CA 1
ATOM 574 C C . GLN A 1 74 ? 18.579 13.894 8.600 1.00 70.88 74 GLN A C 1
ATOM 576 O O . GLN A 1 74 ? 18.110 12.776 8.805 1.00 70.88 74 GLN A O 1
ATOM 581 N N . ASP A 1 75 ? 18.119 14.977 9.234 1.00 76.75 75 ASP A N 1
ATOM 582 C CA . ASP A 1 75 ? 17.142 14.954 10.333 1.00 76.75 75 ASP A CA 1
ATOM 583 C C . ASP A 1 75 ? 15.757 14.407 9.954 1.00 76.75 75 ASP A C 1
ATOM 585 O O . ASP A 1 75 ? 14.888 14.266 10.826 1.00 76.75 75 ASP A O 1
ATOM 589 N N . ILE A 1 76 ? 15.478 14.185 8.665 1.00 79.62 76 ILE A N 1
ATOM 590 C CA . ILE A 1 76 ? 14.204 13.607 8.236 1.00 79.62 76 ILE A CA 1
ATOM 591 C C . ILE A 1 76 ? 14.281 12.109 7.970 1.00 79.62 76 ILE A C 1
ATOM 593 O O . ILE A 1 76 ? 13.246 11.462 8.030 1.00 79.62 76 ILE A O 1
ATOM 597 N N . PHE A 1 77 ? 15.461 11.523 7.776 1.00 79.75 77 PHE A N 1
ATOM 598 C CA . PHE A 1 77 ? 15.576 10.092 7.467 1.00 79.75 77 PHE A CA 1
ATOM 599 C C . PHE A 1 77 ? 15.200 9.173 8.638 1.00 79.75 77 PHE A C 1
ATOM 601 O O . PHE A 1 77 ? 14.774 8.044 8.419 1.00 79.75 77 PHE A O 1
ATOM 608 N N . GLU A 1 78 ? 15.252 9.668 9.877 1.00 83.44 78 GLU A N 1
ATOM 609 C CA . GLU A 1 78 ? 14.763 8.944 11.062 1.00 83.44 78 GLU A CA 1
ATOM 610 C C . GLU A 1 78 ? 13.237 9.054 11.253 1.00 83.44 78 GLU A C 1
ATOM 612 O O . GLU A 1 78 ? 12.663 8.489 12.186 1.00 83.44 78 GLU A O 1
ATOM 617 N N . LYS A 1 79 ? 12.555 9.811 10.386 1.00 90.62 79 LYS A N 1
ATOM 618 C CA . LYS A 1 79 ? 11.146 10.170 10.532 1.00 90.62 79 LYS A CA 1
ATOM 619 C C . LYS A 1 79 ? 10.253 9.312 9.643 1.00 90.62 79 LYS A C 1
ATOM 621 O O . LYS A 1 79 ? 10.540 9.079 8.473 1.00 90.62 79 LYS A O 1
ATOM 626 N N . VAL A 1 80 ? 9.101 8.923 10.187 1.00 94.81 80 VAL A N 1
ATOM 627 C CA . VAL A 1 80 ? 8.022 8.289 9.420 1.00 94.81 80 VAL A CA 1
ATOM 628 C C . VAL A 1 80 ? 6.914 9.304 9.192 1.00 94.81 80 VAL A C 1
ATOM 630 O O . VAL A 1 80 ? 6.392 9.905 10.136 1.00 94.81 80 VAL A O 1
ATOM 633 N N . PHE A 1 81 ? 6.538 9.470 7.930 1.00 95.44 81 PHE A N 1
ATOM 634 C CA . PHE A 1 81 ? 5.440 10.327 7.519 1.00 95.44 81 PHE A CA 1
ATOM 635 C C . PHE A 1 81 ? 4.184 9.507 7.232 1.00 95.44 81 PHE A C 1
ATOM 637 O O . PHE A 1 81 ? 4.255 8.311 6.949 1.00 95.44 81 PHE A O 1
ATOM 644 N N . GLY A 1 82 ? 3.022 10.147 7.321 1.00 96.19 82 GLY A N 1
ATOM 645 C CA . GLY A 1 82 ? 1.730 9.508 7.126 1.00 96.19 82 GLY A CA 1
ATOM 646 C C . GLY A 1 82 ? 0.737 10.387 6.376 1.00 96.19 82 GLY A C 1
ATOM 647 O O . GLY A 1 82 ? 0.642 11.587 6.637 1.00 96.19 82 GLY A O 1
ATOM 648 N N . ILE A 1 83 ? -0.036 9.756 5.495 1.00 96.81 83 ILE A N 1
ATOM 649 C CA . ILE A 1 83 ? -1.297 10.274 4.948 1.00 96.81 83 ILE A CA 1
ATOM 650 C C . ILE A 1 83 ? -2.407 9.352 5.459 1.00 96.81 83 ILE A C 1
ATOM 652 O O . ILE A 1 83 ? -2.274 8.132 5.359 1.00 96.81 83 ILE A O 1
ATOM 656 N N . VAL A 1 84 ? -3.471 9.907 6.039 1.00 96.50 84 VAL A N 1
ATOM 657 C CA . VAL A 1 84 ? -4.531 9.139 6.722 1.00 96.50 84 VAL A CA 1
ATOM 658 C C . VAL A 1 84 ? -5.921 9.509 6.210 1.00 96.50 84 VAL A C 1
ATOM 660 O O . VAL A 1 84 ? -6.148 10.649 5.809 1.00 96.50 84 VAL A O 1
ATOM 663 N N . SER A 1 85 ? -6.869 8.569 6.268 1.00 95.06 85 SER A N 1
ATOM 664 C CA . SER A 1 85 ? -8.235 8.774 5.762 1.00 95.06 85 SER A CA 1
ATOM 665 C C . SER A 1 85 ? -9.165 9.562 6.688 1.00 95.06 85 SER A C 1
ATOM 667 O O . SER A 1 85 ? -10.209 10.023 6.231 1.00 95.06 85 SER A O 1
ATOM 669 N N . SER A 1 86 ? -8.829 9.737 7.974 1.00 94.06 86 SER A N 1
ATOM 670 C CA . SER A 1 86 ? -9.714 10.420 8.926 1.00 94.06 86 SER A CA 1
ATOM 671 C C . SER A 1 86 ? -8.980 11.210 10.021 1.00 94.06 86 SER A C 1
ATOM 673 O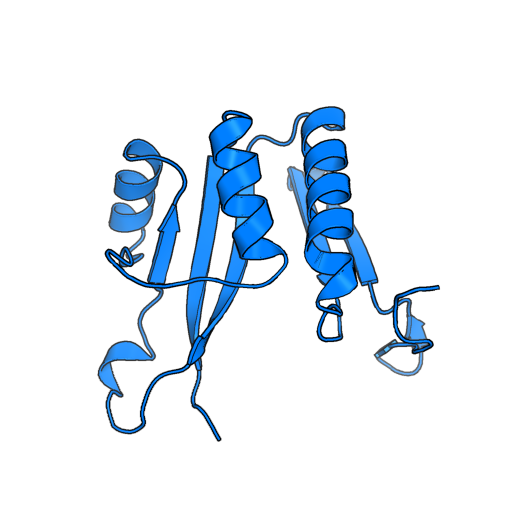 O . SER A 1 86 ? -7.857 10.865 10.407 1.00 94.06 86 SER A O 1
ATOM 675 N N . PRO A 1 87 ? -9.625 12.243 10.606 1.00 93.62 87 PRO A N 1
ATOM 676 C CA . PRO A 1 87 ? -9.068 12.984 11.741 1.00 93.62 87 PRO A CA 1
ATOM 677 C C . PRO A 1 87 ? -8.821 12.123 12.987 1.00 93.62 87 PRO A C 1
ATOM 679 O O . PRO A 1 87 ? -7.913 12.407 13.769 1.00 93.62 87 PRO A O 1
ATOM 682 N N . GLU A 1 88 ? -9.619 11.074 13.199 1.00 94.12 88 GLU A N 1
ATOM 683 C CA . GLU A 1 88 ? -9.412 10.141 14.311 1.00 94.12 88 GLU A CA 1
ATOM 684 C C . GLU A 1 88 ? -8.117 9.343 14.118 1.00 94.12 88 GLU A C 1
ATOM 686 O O . GLU A 1 88 ? -7.292 9.249 15.033 1.00 94.12 88 GLU A O 1
ATOM 691 N N . LEU A 1 89 ? -7.900 8.833 12.903 1.00 95.69 89 LEU A N 1
ATOM 692 C CA . LEU A 1 89 ? -6.683 8.114 12.555 1.00 95.69 89 LEU A CA 1
ATOM 693 C C . LEU A 1 89 ? -5.455 9.033 12.608 1.00 95.69 89 LEU A C 1
ATOM 695 O O . LEU A 1 89 ? -4.402 8.599 13.063 1.00 95.69 89 LEU A O 1
ATOM 699 N N . ALA A 1 90 ? -5.600 10.320 12.273 1.00 96.00 90 ALA A N 1
ATOM 700 C CA . ALA A 1 90 ? -4.534 11.314 12.424 1.00 96.00 90 ALA A CA 1
ATOM 701 C C . ALA A 1 90 ? -4.068 11.464 13.883 1.00 96.00 90 ALA A C 1
ATOM 703 O O . ALA A 1 90 ? -2.868 11.556 14.149 1.00 96.00 90 ALA A O 1
ATOM 704 N N . LYS A 1 91 ? -4.998 11.451 14.851 1.00 96.19 91 LYS A N 1
ATOM 705 C CA . LYS A 1 91 ? -4.660 11.494 1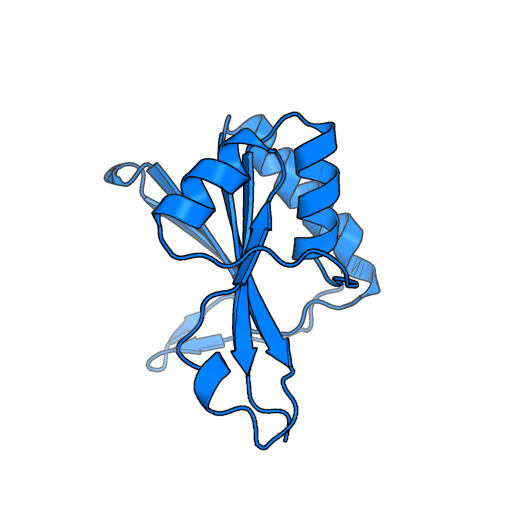6.286 1.00 96.19 91 LYS A CA 1
ATOM 706 C C . LYS A 1 91 ? -3.909 10.234 16.719 1.00 96.19 91 LYS A C 1
ATOM 708 O O . LYS A 1 91 ? -2.892 10.347 17.402 1.00 96.19 91 LYS A O 1
ATOM 713 N N . LYS A 1 92 ? -4.382 9.056 16.291 1.00 95.81 92 LYS A N 1
ATOM 714 C CA . LYS A 1 92 ? -3.724 7.761 16.546 1.00 95.81 92 LYS A CA 1
ATOM 715 C C . LYS A 1 92 ? -2.310 7.735 15.956 1.00 95.81 92 LYS A C 1
ATOM 717 O O . LYS A 1 92 ? -1.361 7.417 16.664 1.00 95.81 92 LYS A O 1
ATOM 722 N N . ALA A 1 93 ? -2.164 8.153 14.700 1.00 96.44 93 ALA A N 1
ATOM 723 C CA . ALA A 1 93 ? -0.886 8.219 14.000 1.00 96.44 93 ALA A CA 1
ATOM 724 C C . ALA A 1 93 ? 0.102 9.165 14.704 1.00 96.44 93 ALA A C 1
ATOM 726 O O . ALA A 1 93 ? 1.243 8.786 14.959 1.00 96.44 93 ALA A O 1
ATOM 727 N N . LYS A 1 94 ? -0.352 10.356 15.119 1.00 95.62 94 LYS A N 1
ATOM 728 C CA . LYS A 1 94 ? 0.469 11.300 15.891 1.00 95.62 94 LYS A CA 1
ATOM 729 C C . LYS A 1 94 ? 0.945 10.703 17.220 1.00 95.62 94 LYS A C 1
ATOM 731 O O . LYS A 1 94 ? 2.105 10.881 17.578 1.00 95.62 94 LYS A O 1
ATOM 736 N N . GLY A 1 95 ? 0.074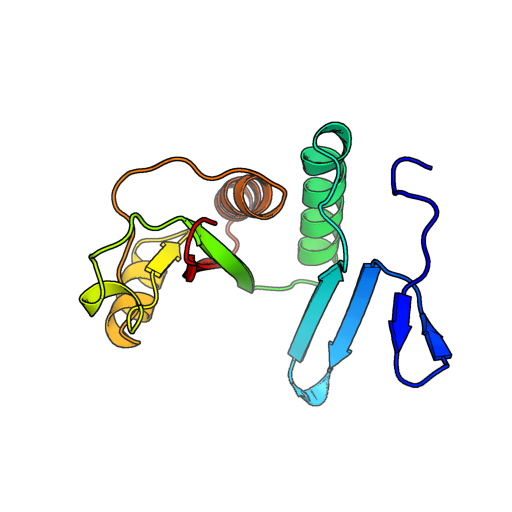 9.987 17.937 1.00 96.50 95 GLY A N 1
ATOM 737 C CA . GLY A 1 95 ? 0.435 9.290 19.178 1.00 96.50 95 GLY A CA 1
ATOM 738 C C . GLY A 1 95 ? 1.488 8.192 18.984 1.00 96.50 95 GLY A C 1
ATOM 739 O O . GLY A 1 95 ? 2.239 7.904 19.908 1.00 96.50 95 GLY A O 1
ATOM 740 N N . ALA A 1 96 ? 1.580 7.630 17.776 1.00 95.81 96 ALA A N 1
ATOM 741 C CA . ALA A 1 96 ? 2.589 6.648 17.382 1.00 95.81 96 ALA A CA 1
ATOM 742 C C . ALA A 1 96 ? 3.875 7.275 16.798 1.00 95.81 96 ALA A C 1
ATOM 744 O O . ALA A 1 96 ? 4.722 6.551 16.284 1.00 95.81 96 ALA A O 1
ATOM 745 N N . GLY A 1 97 ? 4.025 8.606 16.840 1.00 95.75 97 GLY A N 1
ATOM 746 C CA . GLY A 1 97 ? 5.198 9.306 16.301 1.00 95.75 97 GLY A CA 1
ATOM 747 C C . GLY A 1 97 ? 5.183 9.523 14.782 1.00 95.75 97 GLY A C 1
ATOM 748 O O . GLY A 1 97 ? 6.186 9.961 14.225 1.00 95.75 97 GLY A O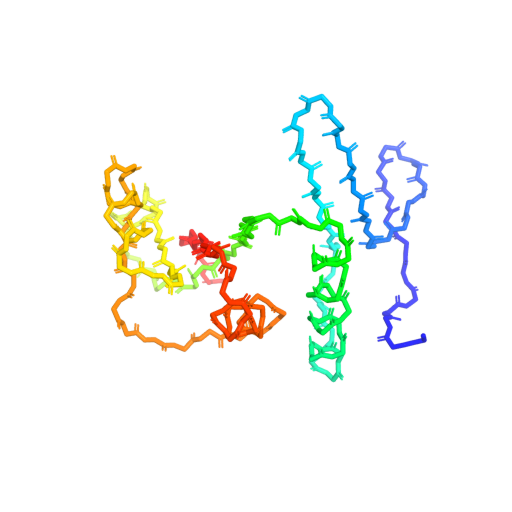 1
ATOM 749 N N . ILE A 1 98 ? 4.060 9.260 14.103 1.00 96.75 98 ILE A N 1
ATOM 750 C CA . ILE A 1 98 ? 3.930 9.437 12.649 1.00 96.75 98 ILE A CA 1
ATOM 751 C C . ILE A 1 98 ? 3.583 10.896 12.335 1.00 96.75 98 ILE A C 1
ATOM 753 O O . ILE A 1 98 ? 2.533 11.410 12.743 1.00 96.75 98 ILE A O 1
ATOM 757 N N . MET A 1 99 ? 4.441 11.563 11.563 1.00 95.25 99 MET A N 1
ATOM 758 C CA . MET A 1 99 ? 4.229 12.948 11.139 1.00 95.25 99 MET A CA 1
ATOM 759 C C . MET A 1 99 ? 3.277 13.035 9.955 1.00 95.25 99 MET A C 1
ATOM 761 O O . MET A 1 99 ? 3.459 12.386 8.934 1.00 95.25 99 MET A O 1
ATOM 765 N N . GLN A 1 100 ? 2.252 13.871 10.078 1.00 95.12 100 GLN A N 1
ATOM 766 C CA . GLN A 1 100 ? 1.261 14.034 9.020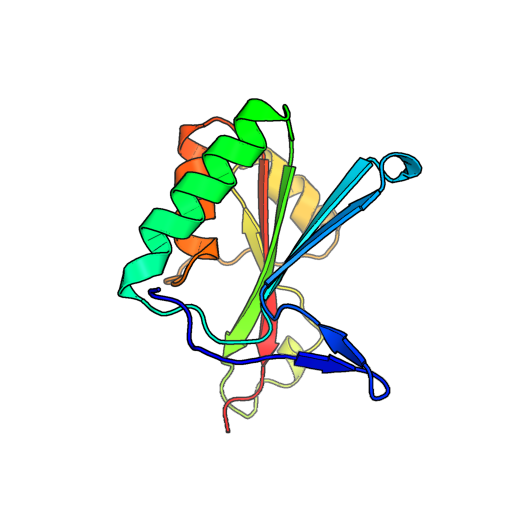 1.00 95.12 100 GLN A CA 1
ATOM 767 C C . GLN A 1 100 ? 1.807 14.906 7.890 1.00 95.12 100 GLN A C 1
ATOM 769 O O . GLN A 1 100 ? 2.293 16.013 8.139 1.00 95.12 100 GLN A O 1
ATOM 774 N N . ILE A 1 101 ? 1.664 14.431 6.655 1.00 93.19 101 ILE A N 1
ATOM 775 C CA . ILE A 1 101 ? 1.844 15.269 5.470 1.00 93.19 101 ILE A CA 1
ATOM 776 C C . ILE A 1 101 ? 0.606 16.153 5.339 1.00 93.19 101 ILE A C 1
ATOM 778 O O . ILE A 1 101 ? -0.516 15.654 5.288 1.00 93.19 101 ILE A O 1
ATOM 782 N N . LYS A 1 102 ? 0.808 17.473 5.320 1.00 90.12 102 LYS A N 1
ATOM 783 C CA . LYS A 1 102 ? -0.291 18.443 5.204 1.00 90.12 102 LYS A CA 1
ATOM 784 C C . LYS A 1 102 ? -0.646 18.761 3.756 1.00 90.12 102 LYS A C 1
ATOM 786 O O . LYS A 1 102 ? -1.814 18.966 3.452 1.00 90.12 102 LYS A O 1
ATOM 791 N N . GLU A 1 103 ? 0.358 18.804 2.887 1.00 89.94 103 GLU A N 1
ATOM 792 C CA . GLU A 1 103 ? 0.235 19.203 1.485 1.00 89.94 103 GLU A CA 1
ATOM 793 C C . GLU A 1 103 ? 1.170 18.344 0.629 1.00 89.94 103 GLU A C 1
ATOM 795 O O . GLU A 1 103 ? 2.253 17.965 1.078 1.00 89.94 103 GLU A O 1
ATOM 800 N N . GLY A 1 104 ? 0.748 18.021 -0.594 1.00 90.00 104 GLY A N 1
ATOM 801 C CA . GLY A 1 104 ? 1.524 17.213 -1.529 1.00 90.00 104 GLY A CA 1
ATOM 802 C C . GLY A 1 104 ? 0.652 16.497 -2.557 1.00 90.00 104 GLY A C 1
ATOM 803 O O . GLY A 1 104 ? -0.571 16.635 -2.570 1.00 90.00 104 GLY A O 1
ATOM 804 N N . VAL A 1 105 ? 1.298 15.708 -3.413 1.00 91.06 105 VAL A N 1
ATOM 805 C CA . VAL A 1 105 ? 0.641 14.842 -4.398 1.00 91.06 105 VAL A CA 1
ATOM 806 C C . VAL A 1 105 ? 1.161 13.422 -4.208 1.00 91.06 105 VAL A C 1
ATOM 808 O O . VAL A 1 105 ? 2.356 13.214 -4.016 1.00 91.06 105 VAL A O 1
ATOM 811 N N . SER A 1 106 ? 0.259 12.445 -4.263 1.00 92.12 106 SER A N 1
ATOM 812 C CA . SER A 1 106 ? 0.595 11.022 -4.257 1.00 92.12 106 SER A CA 1
ATOM 813 C C . SER A 1 106 ? 0.167 10.387 -5.577 1.00 92.12 106 SER A C 1
ATOM 815 O O . SER A 1 106 ? -0.770 10.854 -6.226 1.00 92.12 106 SER A O 1
ATOM 817 N N . THR A 1 107 ? 0.854 9.327 -5.988 1.00 92.75 107 THR A N 1
ATOM 818 C CA . THR A 1 107 ? 0.597 8.611 -7.241 1.00 92.75 107 THR A CA 1
ATOM 819 C C . THR A 1 107 ? 0.608 7.098 -7.009 1.00 92.75 107 THR A C 1
ATOM 821 O O . THR A 1 107 ? 0.885 6.614 -5.909 1.00 92.75 107 THR A O 1
ATOM 824 N N . GLY A 1 108 ? 0.277 6.331 -8.048 1.00 93.94 108 GLY A N 1
ATOM 825 C CA . GLY A 1 108 ? 0.292 4.871 -7.992 1.00 93.94 108 GLY A CA 1
ATOM 826 C C . GLY A 1 108 ? -0.954 4.256 -7.353 1.00 93.94 108 GLY A C 1
ATOM 827 O O . GLY A 1 108 ? -1.927 4.936 -7.023 1.00 93.94 108 GLY A O 1
ATOM 828 N N . VAL A 1 109 ? -0.909 2.935 -7.174 1.00 96.31 109 VAL A N 1
ATOM 829 C CA . VAL A 1 109 ? -2.007 2.132 -6.608 1.00 96.31 109 VAL A CA 1
ATOM 830 C C . VAL A 1 109 ? -2.421 2.639 -5.224 1.00 96.31 109 VAL A C 1
ATOM 832 O O . VAL A 1 109 ? -3.612 2.781 -4.957 1.00 96.31 109 VAL A O 1
ATOM 835 N N . SER A 1 110 ? -1.454 2.973 -4.361 1.00 95.12 110 SER A N 1
ATOM 836 C CA . SER A 1 110 ? -1.720 3.458 -3.001 1.00 95.12 110 SER A CA 1
ATOM 837 C C . SER A 1 110 ? -2.524 4.759 -2.994 1.00 95.12 110 SER A C 1
ATOM 839 O O . SER A 1 110 ? -3.452 4.882 -2.203 1.00 95.12 110 SER A O 1
ATOM 841 N N . ALA A 1 111 ? -2.243 5.701 -3.903 1.00 95.44 111 ALA A N 1
ATOM 842 C CA . ALA A 1 111 ? -2.998 6.952 -4.005 1.00 95.44 111 ALA A CA 1
ATOM 843 C C . ALA A 1 111 ? -4.462 6.716 -4.410 1.00 95.44 111 ALA A C 1
ATOM 845 O O . ALA A 1 111 ? -5.376 7.317 -3.844 1.00 95.44 111 ALA A O 1
ATOM 846 N N . VAL A 1 112 ? -4.703 5.793 -5.349 1.00 96.88 112 VAL A N 1
ATOM 847 C CA . VAL A 1 112 ? -6.069 5.405 -5.733 1.00 96.88 112 VAL A CA 1
ATOM 848 C C . VAL A 1 112 ? -6.769 4.698 -4.568 1.00 96.88 112 VAL A C 1
ATOM 850 O O . VAL A 1 112 ? -7.924 4.999 -4.267 1.00 96.88 112 VAL A O 1
ATOM 853 N N . LEU A 1 113 ? -6.071 3.814 -3.849 1.00 96.88 113 LEU A N 1
ATOM 854 C CA . LEU A 1 113 ? -6.614 3.150 -2.663 1.00 96.88 113 LEU A CA 1
ATOM 855 C C . LEU A 1 113 ? -6.972 4.130 -1.545 1.00 96.88 113 LEU A C 1
ATOM 857 O O . LEU A 1 113 ? -8.006 3.937 -0.911 1.00 96.88 113 LEU A O 1
ATOM 861 N N . MET A 1 114 ? -6.179 5.183 -1.320 1.00 96.25 114 MET A N 1
ATOM 862 C CA . MET A 1 114 ? -6.510 6.227 -0.344 1.00 96.25 114 MET A CA 1
ATOM 863 C C . MET A 1 114 ? -7.890 6.819 -0.640 1.00 96.25 114 MET A C 1
ATOM 865 O O . MET A 1 114 ? -8.776 6.753 0.210 1.00 96.25 114 MET A O 1
ATOM 869 N N . ILE A 1 115 ? -8.128 7.323 -1.857 1.00 96.25 115 ILE A N 1
ATOM 870 C CA . ILE A 1 115 ? -9.422 7.948 -2.169 1.00 96.25 115 ILE A CA 1
ATOM 871 C C . ILE A 1 115 ? -10.573 6.931 -2.181 1.00 96.25 115 ILE A C 1
ATOM 873 O O . ILE A 1 115 ? -11.652 7.226 -1.673 1.00 96.25 115 ILE A O 1
ATOM 877 N N . ARG A 1 116 ? -10.351 5.707 -2.682 1.00 96.56 116 ARG A N 1
ATOM 878 C CA . ARG A 1 116 ? -11.365 4.637 -2.643 1.00 96.56 116 ARG A CA 1
ATOM 879 C C . ARG A 1 116 ? -11.737 4.248 -1.216 1.00 96.56 116 ARG A C 1
ATOM 881 O O . ARG A 1 116 ? -12.912 4.037 -0.943 1.00 96.56 116 ARG A O 1
ATOM 888 N N . SER A 1 117 ? -10.760 4.191 -0.316 1.00 95.94 117 SER A N 1
ATOM 889 C CA . SER A 1 117 ? -10.988 3.862 1.091 1.00 95.94 117 SER A CA 1
ATOM 890 C C . SER A 1 117 ? -11.800 4.932 1.812 1.00 95.94 117 SER A C 1
ATOM 892 O O . SER A 1 117 ? -12.739 4.589 2.518 1.00 95.94 117 SER A O 1
ATOM 894 N N . VAL A 1 118 ? -11.523 6.215 1.551 1.00 95.31 118 VAL A N 1
ATOM 895 C CA . VAL A 1 118 ? -12.312 7.332 2.093 1.00 95.31 118 VAL A CA 1
ATOM 896 C C . VAL A 1 118 ? -13.763 7.235 1.621 1.00 95.31 118 VAL A C 1
ATOM 898 O O . VAL A 1 118 ? -14.680 7.330 2.429 1.00 95.31 118 VAL A O 1
ATOM 901 N N . LEU A 1 119 ? -13.980 7.001 0.322 1.00 95.31 119 LEU A N 1
ATOM 902 C CA . LEU A 1 119 ? -15.325 6.877 -0.254 1.00 95.31 119 LEU A CA 1
ATOM 903 C C . LEU A 1 119 ? -16.095 5.649 0.255 1.00 95.31 119 LEU A C 1
ATOM 905 O O . LEU A 1 119 ? -17.323 5.656 0.244 1.00 95.31 119 LEU A O 1
ATOM 909 N N . ALA A 1 120 ? -15.384 4.603 0.670 1.00 94.56 120 ALA A N 1
ATOM 910 C CA . ALA A 1 120 ? -15.954 3.358 1.172 1.00 94.56 120 ALA A CA 1
ATOM 911 C C . ALA A 1 120 ? -16.018 3.284 2.711 1.00 94.56 120 ALA A C 1
ATOM 913 O O . ALA A 1 120 ? -16.354 2.225 3.235 1.00 94.56 120 ALA A O 1
ATOM 914 N N . ASP A 1 121 ? -15.690 4.373 3.417 1.00 94.12 121 ASP A N 1
ATOM 915 C CA . ASP A 1 121 ? -15.606 4.440 4.885 1.00 94.12 121 ASP A CA 1
ATOM 916 C C . ASP A 1 121 ? -14.677 3.369 5.498 1.00 94.12 121 ASP A C 1
ATOM 918 O O . ASP A 1 121 ? -14.988 2.699 6.482 1.00 94.12 121 ASP A O 1
ATOM 922 N N . ILE A 1 122 ? -13.509 3.180 4.876 1.00 96.50 122 ILE A N 1
ATOM 923 C CA . ILE A 1 122 ? -12.467 2.249 5.318 1.00 96.50 122 ILE A CA 1
ATOM 924 C C . ILE A 1 122 ? -11.285 3.035 5.892 1.00 96.50 122 ILE A C 1
ATOM 926 O O . ILE A 1 122 ? -10.778 3.994 5.297 1.00 96.50 122 ILE A O 1
ATOM 930 N N . SER A 1 123 ? -10.802 2.590 7.051 1.00 97.38 123 SER A N 1
ATOM 931 C CA . SER A 1 123 ? -9.601 3.127 7.690 1.00 97.38 123 SER A CA 1
ATOM 932 C C . SER A 1 123 ? -8.385 2.883 6.791 1.00 97.38 123 SER A C 1
ATOM 934 O O . SER A 1 123 ? -8.108 1.754 6.386 1.00 97.38 123 SER A O 1
ATOM 936 N N . ASN A 1 124 ? -7.659 3.943 6.440 1.00 97.88 124 ASN A N 1
ATOM 937 C CA . ASN A 1 124 ? -6.487 3.864 5.577 1.00 97.88 124 ASN A CA 1
ATOM 938 C C . ASN A 1 124 ? -5.387 4.776 6.098 1.00 97.88 124 ASN A C 1
ATOM 940 O O . ASN A 1 124 ? -5.609 5.957 6.370 1.00 97.88 124 ASN A O 1
ATOM 944 N N . ILE A 1 125 ? -4.189 4.215 6.193 1.00 97.81 125 ILE A N 1
ATOM 945 C CA . ILE A 1 125 ? -2.962 4.956 6.425 1.00 97.81 125 ILE A CA 1
ATOM 946 C C . ILE A 1 125 ? -1.923 4.542 5.385 1.00 97.81 125 ILE A C 1
ATOM 948 O O . ILE A 1 125 ? -1.687 3.360 5.136 1.00 97.81 125 ILE A O 1
ATOM 952 N N . THR A 1 126 ? -1.272 5.531 4.789 1.00 97.56 126 THR A N 1
ATOM 953 C CA . THR A 1 126 ? -0.080 5.325 3.970 1.00 97.56 126 THR A CA 1
ATOM 954 C C . THR A 1 126 ? 1.120 5.878 4.705 1.00 97.56 126 THR A C 1
ATOM 956 O O . THR A 1 126 ? 1.175 7.077 4.972 1.00 97.56 126 THR A O 1
ATOM 959 N N . LEU A 1 127 ? 2.062 4.999 5.032 1.00 97.00 127 LEU A N 1
ATOM 960 C CA . LEU A 1 127 ? 3.339 5.357 5.627 1.00 97.00 127 LEU A CA 1
ATOM 961 C C . LEU A 1 127 ? 4.351 5.659 4.532 1.00 97.00 127 LEU A C 1
ATOM 963 O O . LEU A 1 127 ? 4.480 4.909 3.563 1.00 97.00 127 LEU A O 1
ATOM 967 N N . LEU A 1 128 ? 5.075 6.753 4.717 1.00 95.38 128 LEU A N 1
ATOM 968 C CA . LEU A 1 128 ? 6.092 7.229 3.800 1.00 95.38 128 LEU A CA 1
ATOM 969 C C . LEU A 1 128 ? 7.398 7.403 4.562 1.00 95.38 128 LEU A C 1
ATOM 971 O O . LEU A 1 128 ? 7.454 8.127 5.558 1.00 95.38 128 LEU A O 1
ATOM 975 N N . VAL A 1 129 ? 8.436 6.720 4.093 1.00 93.50 129 VAL A N 1
ATOM 976 C CA . VAL A 1 129 ? 9.795 6.861 4.618 1.00 93.50 129 VAL A CA 1
ATOM 977 C C . VAL A 1 129 ? 10.644 7.636 3.616 1.00 93.50 129 VAL A C 1
ATOM 979 O O . VAL A 1 129 ? 10.535 7.379 2.414 1.00 93.50 129 VAL A O 1
ATOM 982 N N . PRO A 1 130 ? 11.459 8.601 4.061 1.00 91.31 130 PRO A N 1
ATOM 983 C CA . PRO A 1 130 ? 12.392 9.283 3.179 1.00 91.31 130 PRO A CA 1
ATOM 984 C C . PRO A 1 130 ? 13.328 8.301 2.485 1.00 91.31 130 PRO A C 1
ATOM 986 O O . PRO A 1 130 ? 13.887 7.406 3.118 1.00 91.31 130 PRO A O 1
ATOM 989 N N . VAL A 1 131 ? 13.475 8.468 1.175 1.00 89.69 131 VAL A N 1
ATOM 990 C CA . VAL A 1 131 ? 14.439 7.729 0.360 1.00 89.69 131 VAL A CA 1
ATOM 991 C C . VAL A 1 131 ? 15.322 8.729 -0.369 1.00 89.69 131 VAL A C 1
ATOM 993 O O . VAL A 1 131 ? 14.833 9.748 -0.866 1.00 89.69 131 VAL A O 1
ATOM 996 N N . GLU A 1 132 ? 16.622 8.450 -0.400 1.00 83.19 132 GLU A N 1
ATOM 997 C CA . GLU A 1 132 ? 17.570 9.235 -1.183 1.00 83.19 132 GLU A CA 1
ATOM 998 C C . GLU A 1 132 ? 17.232 9.080 -2.666 1.00 83.19 132 GLU A C 1
ATOM 1000 O O . GLU A 1 132 ? 16.969 7.977 -3.155 1.00 83.19 132 GLU A O 1
ATOM 1005 N N . THR A 1 133 ? 17.189 10.198 -3.379 1.00 71.25 133 THR A N 1
ATOM 1006 C CA . THR A 1 133 ? 17.113 10.184 -4.837 1.00 71.25 133 THR A CA 1
ATOM 1007 C C . THR A 1 133 ? 18.526 10.121 -5.390 1.00 71.25 133 THR A C 1
ATOM 1009 O O . THR A 1 133 ? 19.306 11.031 -5.122 1.00 71.25 133 THR A O 1
ATOM 1012 N N . VAL A 1 134 ? 18.821 9.051 -6.130 1.00 58.38 134 VAL A N 1
ATOM 1013 C CA . VAL A 1 134 ? 20.059 8.880 -6.912 1.00 58.38 134 VAL A CA 1
ATOM 1014 C C . VAL A 1 134 ? 20.066 9.820 -8.113 1.00 58.38 134 VAL A C 1
ATOM 1016 O O . VAL A 1 134 ? 18.973 10.006 -8.701 1.00 58.38 134 VAL A O 1
#

Secondary structure (DSSP, 8-state):
--S-S--EEETTEEE-SEEEEEETTTTEEEEEESSPPPGGGHHHHHHHHHHHHHHTT--EEEEEEEEEE-TT-HHHHT--EEEESSHHHHHHHHHTTPEEP-S----HHHHHHHHHHHHTT-EEEEEEEEEE--

Sequence (134 aa):
DKFPPLISVHNGTPMPPVRIYCSQKKKLVCIFAEFSIPLDVNYELADKIIEFILKNKISDILSIGGMPTPEGNQDIFEKVFGIVSSPELAKKAKGAGIMQIKEGVSTGVSAVLMIRSVLADISNITLLVPVETV

Foldseek 3Di:
DQDPPDWDADPNDTDRQWDWDDDPPVRDIDTGGNDARDQVCLLVVLVVVVVVCVVVVPQEAEAEEEDEDDPPPPVQQVAKEKDWLDPVVVVVCVVVRHHYDPDDDDDGNLNSNSVVCNVVVGTYMYIYGYDYDD

Organism: NCBI:txid410659